Protein AF-A0AB39K8X7-F1 (afdb_monomer_lite)

Foldseek 3Di:
DDQPPQDWDDDPQWIQHNNWIWHQDPVLRWIWIHHDPDIDTDHNDPVVVVVVVVVVVD

Radius of gyration: 10.64 Å; chains: 1; bounding box: 25×21×26 Å

Sequence (58 aa):
MIEAKSGVEFDGNDIWLNGDLISKCDVEDKWLVFGDIDTKSGFESLEEAIKFCLEQKQ

pLDDT: mean 81.54, std 13.26, range [46.47, 92.94]

Structure (mmCIF, N/CA/C/O backbone):
data_AF-A0AB39K8X7-F1
#
_entry.id   AF-A0AB39K8X7-F1
#
loop_
_atom_site.group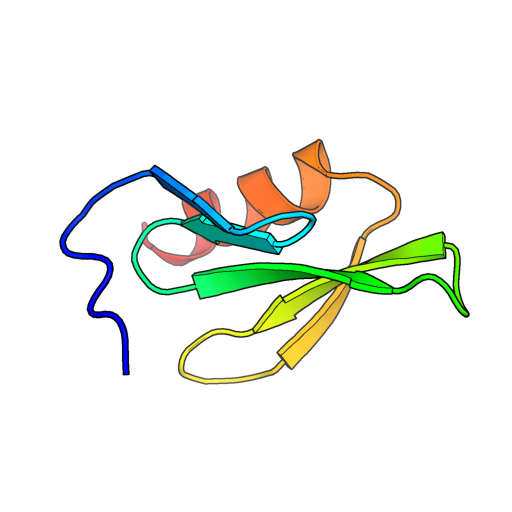_PDB
_atom_site.id
_atom_site.type_symbol
_atom_site.label_atom_id
_atom_site.label_alt_id
_atom_site.label_comp_id
_atom_site.label_asym_id
_atom_site.label_entity_id
_atom_site.label_seq_id
_atom_site.pdbx_PDB_ins_code
_atom_site.Cartn_x
_atom_site.Cartn_y
_atom_site.Cartn_z
_atom_site.occupancy
_atom_site.B_iso_or_equiv
_atom_site.auth_seq_id
_atom_site.auth_comp_id
_atom_site.auth_asym_id
_atom_site.auth_atom_id
_atom_site.pdbx_PDB_model_num
ATOM 1 N N . MET A 1 1 ? -15.694 -6.303 -8.164 1.00 46.47 1 MET A N 1
ATOM 2 C CA . MET A 1 1 ? -15.787 -5.405 -6.999 1.00 46.47 1 MET A CA 1
ATOM 3 C C . MET A 1 1 ? -15.598 -6.294 -5.786 1.00 46.47 1 MET A C 1
ATOM 5 O O . MET A 1 1 ? -16.488 -7.081 -5.490 1.00 46.47 1 MET A O 1
ATOM 9 N N . ILE A 1 2 ? -14.390 -6.307 -5.228 1.00 48.00 2 ILE A N 1
ATOM 10 C CA . ILE A 1 2 ? -14.063 -7.090 -4.034 1.00 48.00 2 ILE A CA 1
ATOM 11 C C . ILE A 1 2 ? -14.335 -6.150 -2.858 1.00 48.00 2 ILE A C 1
ATOM 13 O O . ILE A 1 2 ? -13.699 -5.110 -2.737 1.00 48.00 2 ILE A O 1
ATOM 17 N N . GLU A 1 3 ? -15.368 -6.443 -2.066 1.00 47.59 3 GLU A N 1
ATOM 18 C CA . GLU A 1 3 ? -15.607 -5.729 -0.810 1.00 47.59 3 GLU A CA 1
ATOM 19 C C . GLU A 1 3 ? -14.568 -6.209 0.209 1.00 47.59 3 GLU A C 1
ATOM 21 O O . GLU A 1 3 ? -14.740 -7.273 0.810 1.00 47.59 3 GLU A O 1
ATOM 26 N N . ALA A 1 4 ? -13.519 -5.422 0.451 1.00 49.03 4 ALA A N 1
ATOM 27 C CA . ALA A 1 4 ? -12.661 -5.626 1.613 1.00 49.03 4 ALA A CA 1
ATOM 28 C C . ALA A 1 4 ? -13.437 -5.226 2.883 1.00 49.03 4 ALA A C 1
ATOM 30 O O . ALA A 1 4 ? -13.334 -4.113 3.403 1.00 49.03 4 ALA A O 1
ATOM 31 N N . LYS A 1 5 ? -14.272 -6.147 3.374 1.00 54.00 5 LYS A N 1
ATOM 32 C CA . LYS A 1 5 ? -14.939 -6.046 4.676 1.00 54.00 5 LYS A CA 1
ATOM 33 C C . LYS A 1 5 ? -13.881 -6.152 5.769 1.00 54.00 5 LYS A C 1
ATOM 35 O O . LYS A 1 5 ? -13.492 -7.259 6.109 1.00 54.00 5 LYS A O 1
ATOM 40 N N . SER A 1 6 ? -13.422 -5.006 6.278 1.00 65.38 6 SER A N 1
ATOM 41 C CA . SER A 1 6 ? -12.517 -4.866 7.435 1.00 65.38 6 SER A CA 1
ATOM 42 C C . SER A 1 6 ? -11.405 -5.925 7.477 1.00 65.38 6 SER A C 1
ATOM 44 O O . SER A 1 6 ? -11.550 -6.977 8.103 1.00 65.38 6 SER A O 1
ATOM 46 N N . GLY A 1 7 ? -10.290 -5.661 6.807 1.00 76.88 7 GLY A N 1
ATOM 47 C CA . GLY A 1 7 ? -9.206 -6.628 6.716 1.00 76.88 7 GLY A CA 1
ATOM 48 C C . GLY A 1 7 ? -8.073 -6.170 5.811 1.00 76.88 7 GLY A C 1
ATOM 49 O O . GLY A 1 7 ? -8.134 -5.096 5.208 1.00 76.88 7 GLY A O 1
ATOM 50 N N . VAL A 1 8 ? -7.044 -7.014 5.757 1.00 87.38 8 VAL A N 1
ATOM 51 C CA . VAL A 1 8 ? -5.929 -6.919 4.814 1.00 87.38 8 VAL A CA 1
ATOM 52 C C . VAL A 1 8 ? -6.075 -8.059 3.817 1.00 87.38 8 VAL A C 1
ATOM 54 O O . VAL A 1 8 ? -6.180 -9.216 4.228 1.00 87.38 8 VAL A O 1
ATOM 57 N N . GLU A 1 9 ? -6.065 -7.742 2.530 1.00 89.81 9 GLU A N 1
ATOM 58 C CA . GLU A 1 9 ? -6.050 -8.717 1.441 1.00 89.81 9 GLU A CA 1
ATOM 59 C C . GLU A 1 9 ? -4.873 -8.429 0.506 1.00 89.81 9 GLU A C 1
ATOM 61 O O . GLU A 1 9 ? -4.497 -7.278 0.294 1.00 89.81 9 GLU A O 1
ATOM 66 N N . PHE A 1 10 ? -4.271 -9.494 -0.020 1.00 89.12 10 PHE A N 1
ATOM 67 C CA . PHE A 1 10 ? -3.141 -9.434 -0.941 1.00 89.12 10 PHE A CA 1
ATOM 68 C C . PHE A 1 10 ? -3.575 -10.040 -2.277 1.00 89.12 10 PHE A C 1
ATOM 70 O O . PHE A 1 10 ? -3.937 -11.218 -2.317 1.00 89.12 10 PHE A O 1
ATOM 77 N N . ASP A 1 11 ? -3.511 -9.256 -3.352 1.00 85.62 11 ASP A N 1
ATOM 78 C CA . ASP A 1 11 ? -3.796 -9.687 -4.723 1.00 85.62 11 ASP A CA 1
ATOM 79 C C . ASP A 1 11 ? -2.578 -9.401 -5.613 1.00 85.62 11 ASP A C 1
ATOM 81 O O . ASP A 1 11 ? -2.376 -8.306 -6.131 1.00 85.62 11 ASP A O 1
ATOM 85 N N . GLY A 1 12 ? -1.685 -10.384 -5.730 1.00 86.00 12 GLY A N 1
ATOM 86 C CA . GLY A 1 12 ? -0.419 -10.203 -6.438 1.00 86.00 12 GLY A CA 1
ATOM 87 C C . GLY A 1 12 ? 0.456 -9.125 -5.789 1.00 86.00 12 GLY A C 1
ATOM 88 O O . GLY A 1 12 ? 0.949 -9.320 -4.678 1.00 86.00 12 GLY A O 1
ATOM 89 N N . ASN A 1 13 ? 0.670 -8.016 -6.503 1.00 85.38 13 ASN A N 1
ATOM 90 C CA . ASN A 1 13 ? 1.437 -6.859 -6.020 1.00 85.38 13 ASN A CA 1
ATOM 91 C C . ASN A 1 13 ? 0.560 -5.794 -5.344 1.00 85.38 13 ASN A C 1
ATOM 93 O O . ASN A 1 13 ? 1.080 -4.779 -4.876 1.00 85.38 13 ASN A O 1
ATOM 97 N N . ASP A 1 14 ? -0.749 -6.029 -5.301 1.00 90.19 14 ASP A N 1
ATOM 98 C CA . ASP A 1 14 ? -1.737 -5.113 -4.765 1.00 90.19 14 ASP A CA 1
ATOM 99 C C . ASP A 1 14 ? -2.132 -5.524 -3.345 1.00 90.19 14 ASP A C 1
ATOM 101 O O . ASP A 1 14 ? -2.286 -6.706 -3.024 1.00 90.19 14 ASP A O 1
ATOM 105 N N . ILE A 1 15 ? -2.299 -4.531 -2.478 1.00 91.75 15 ILE A N 1
ATOM 106 C CA . ILE A 1 15 ? -2.688 -4.715 -1.082 1.00 91.75 15 ILE A CA 1
ATOM 107 C C . ILE A 1 15 ? -3.968 -3.933 -0.847 1.00 91.75 15 ILE A C 1
ATOM 109 O O . ILE A 1 15 ? -3.990 -2.712 -0.952 1.00 91.75 15 ILE A O 1
ATOM 113 N N . TRP A 1 16 ? -5.031 -4.626 -0.476 1.00 90.69 16 TRP A N 1
ATOM 114 C CA . TRP A 1 16 ? -6.288 -4.006 -0.087 1.00 90.69 16 TRP A CA 1
ATOM 115 C C . TRP A 1 16 ? -6.328 -3.875 1.428 1.00 90.69 16 TRP A C 1
ATOM 117 O O . TRP A 1 16 ? -6.284 -4.870 2.154 1.00 90.69 16 TRP A O 1
ATOM 127 N N . LEU A 1 17 ? -6.423 -2.643 1.915 1.00 88.31 17 LEU A N 1
ATOM 128 C CA . LEU A 1 17 ? -6.470 -2.321 3.332 1.00 88.31 17 LEU A CA 1
ATOM 129 C C . LEU A 1 17 ? -7.750 -1.547 3.633 1.00 88.31 17 LEU A C 1
ATOM 131 O O . LEU A 1 17 ? -7.894 -0.389 3.256 1.00 88.31 17 LEU A O 1
ATOM 135 N N . ASN A 1 18 ? -8.691 -2.185 4.335 1.00 83.81 18 ASN A N 1
ATOM 136 C CA . ASN A 1 18 ? -9.971 -1.569 4.720 1.00 83.81 18 ASN A CA 1
ATOM 137 C C . ASN A 1 18 ? -10.736 -0.916 3.550 1.00 83.81 18 ASN A C 1
ATOM 139 O O . ASN A 1 18 ? -11.379 0.121 3.735 1.00 83.81 18 ASN A O 1
ATOM 143 N N . GLY A 1 19 ? -10.658 -1.507 2.357 1.00 83.88 19 GLY A N 1
ATOM 144 C CA . GLY A 1 19 ? -11.297 -0.995 1.139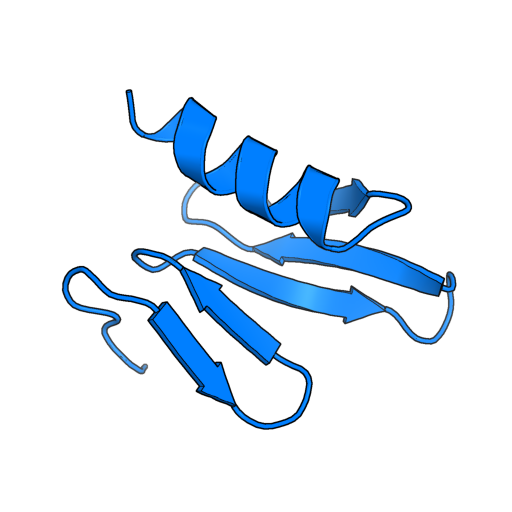 1.00 83.88 19 GLY A CA 1
ATOM 145 C C . GLY A 1 19 ? -10.411 -0.101 0.275 1.00 83.88 19 GLY A C 1
ATOM 146 O O . GLY A 1 19 ? -10.749 0.096 -0.887 1.00 83.88 19 GLY A O 1
ATOM 147 N N . ASP A 1 20 ? -9.275 0.373 0.791 1.00 87.94 20 ASP A N 1
ATOM 148 C CA . ASP A 1 20 ? -8.325 1.174 0.019 1.00 87.94 20 ASP A CA 1
ATOM 149 C C . ASP A 1 20 ? -7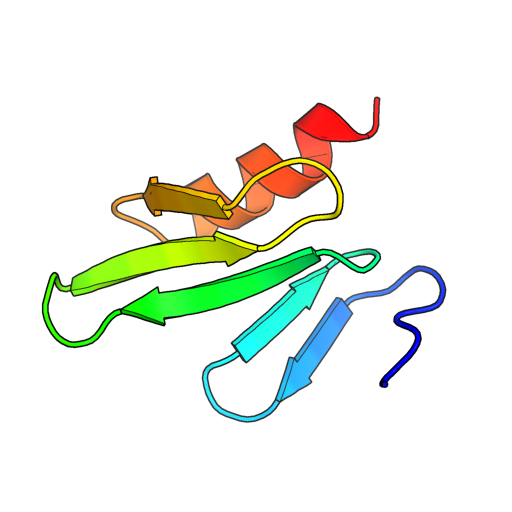.297 0.254 -0.651 1.00 87.94 20 ASP A C 1
ATOM 151 O O . ASP A 1 20 ? -6.724 -0.627 -0.006 1.00 87.94 20 ASP A O 1
ATOM 155 N N . LEU A 1 21 ? -7.054 0.453 -1.943 1.00 91.25 21 LEU A N 1
ATOM 156 C CA . LEU A 1 21 ? -6.054 -0.291 -2.705 1.00 91.25 21 LEU A CA 1
ATOM 157 C C . LEU A 1 21 ? -4.700 0.412 -2.609 1.00 91.25 21 LEU A C 1
ATOM 159 O O . LEU A 1 21 ? -4.580 1.585 -2.942 1.00 91.25 21 LEU A O 1
ATOM 163 N N . ILE A 1 22 ? -3.671 -0.325 -2.221 1.00 92.69 22 ILE A N 1
ATOM 164 C CA . ILE A 1 22 ? -2.272 0.080 -2.220 1.00 92.69 22 ILE A CA 1
ATOM 165 C C . ILE A 1 22 ? -1.573 -0.717 -3.322 1.00 92.69 22 ILE A C 1
ATOM 167 O O . ILE A 1 22 ? -1.506 -1.940 -3.248 1.00 92.69 22 ILE A O 1
ATOM 171 N N . SER A 1 23 ? -1.053 -0.040 -4.341 1.00 92.19 23 SER A N 1
ATOM 172 C CA . SER A 1 23 ? -0.416 -0.681 -5.498 1.00 92.19 23 SER A CA 1
ATOM 173 C C . SER A 1 23 ? 0.938 -0.053 -5.795 1.00 92.19 23 SER A C 1
ATOM 175 O O . SER A 1 23 ? 1.124 1.158 -5.627 1.00 92.19 23 SER A O 1
ATOM 177 N N . LYS A 1 24 ? 1.897 -0.868 -6.239 1.00 90.00 24 LYS A N 1
ATOM 178 C CA . LYS A 1 24 ? 3.213 -0.380 -6.652 1.00 90.00 24 LYS A CA 1
ATOM 179 C C . LYS A 1 24 ? 3.166 0.094 -8.108 1.00 90.00 24 LYS A C 1
ATOM 181 O O . LYS A 1 24 ? 2.861 -0.669 -9.018 1.00 90.00 24 LYS A O 1
ATOM 186 N N . CYS A 1 25 ? 3.515 1.357 -8.336 1.00 86.94 25 CYS A N 1
ATOM 187 C CA . CYS A 1 25 ? 3.728 1.918 -9.664 1.00 86.94 25 CYS A CA 1
ATOM 188 C C . CYS A 1 25 ? 5.143 1.591 -10.146 1.00 86.94 25 CYS A C 1
ATOM 190 O O . CYS A 1 25 ? 6.109 2.238 -9.739 1.00 86.94 25 CYS A O 1
ATOM 192 N N . ASP A 1 26 ? 5.267 0.622 -11.051 1.00 82.56 26 ASP A N 1
ATOM 193 C CA . ASP A 1 26 ? 6.567 0.195 -11.588 1.00 82.56 26 ASP A CA 1
ATOM 194 C C . ASP A 1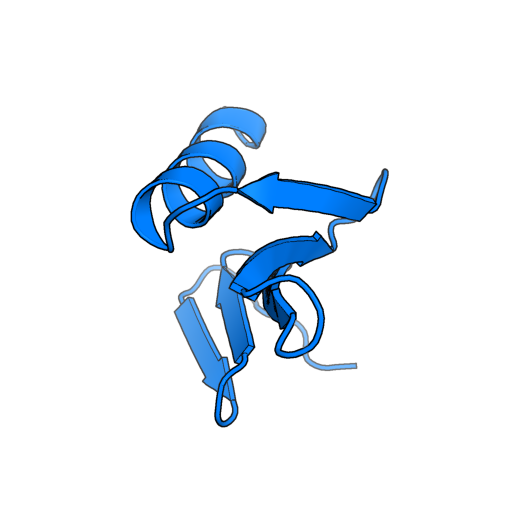 26 ? 7.269 1.271 -12.434 1.00 82.56 26 ASP A C 1
ATOM 196 O O . ASP A 1 26 ? 8.485 1.232 -12.601 1.00 82.56 26 ASP A O 1
ATOM 200 N N . VAL A 1 27 ? 6.523 2.242 -12.974 1.00 84.25 27 VAL A N 1
ATOM 201 C CA . VAL A 1 27 ? 7.093 3.318 -13.805 1.00 84.25 27 VAL A CA 1
ATOM 202 C C . VAL A 1 27 ? 7.852 4.338 -12.958 1.00 84.25 27 VAL A C 1
ATOM 204 O O . VAL A 1 27 ? 8.887 4.842 -13.387 1.00 84.25 27 VAL A O 1
ATOM 207 N N . GLU A 1 28 ? 7.338 4.649 -11.769 1.00 84.19 28 GLU A N 1
ATOM 208 C CA . GLU A 1 28 ? 7.900 5.679 -10.888 1.00 84.19 28 GLU A CA 1
ATOM 209 C C . GLU A 1 28 ? 8.638 5.093 -9.676 1.00 84.19 28 GLU A C 1
ATOM 211 O O . GLU A 1 28 ? 9.268 5.849 -8.944 1.00 84.19 28 GLU A O 1
ATOM 216 N N . ASP A 1 29 ? 8.577 3.770 -9.480 1.00 87.88 29 ASP A N 1
ATOM 217 C CA . ASP A 1 29 ? 9.041 3.053 -8.281 1.00 87.88 29 ASP A CA 1
ATOM 218 C C . ASP A 1 29 ? 8.418 3.601 -6.983 1.00 87.88 29 ASP A C 1
ATOM 220 O O . ASP A 1 29 ? 9.058 3.684 -5.939 1.00 87.88 29 ASP A O 1
ATOM 224 N N . LYS A 1 30 ? 7.137 3.986 -7.054 1.00 91.25 30 LYS A N 1
ATOM 225 C CA . LYS A 1 30 ? 6.379 4.569 -5.934 1.00 91.25 30 LYS A CA 1
ATOM 226 C C . LYS A 1 30 ? 5.136 3.767 -5.614 1.00 91.25 30 LYS A C 1
ATOM 228 O O . LYS A 1 30 ? 4.572 3.104 -6.479 1.00 91.25 30 LYS A O 1
ATOM 233 N N . TRP A 1 31 ? 4.658 3.891 -4.385 1.00 92.31 31 TRP A N 1
ATOM 234 C CA . TRP A 1 31 ? 3.380 3.336 -3.966 1.00 92.31 31 TRP A CA 1
ATOM 235 C C . TRP A 1 31 ? 2.245 4.338 -4.184 1.00 92.31 31 TRP A C 1
ATOM 237 O O . TRP A 1 31 ? 2.382 5.551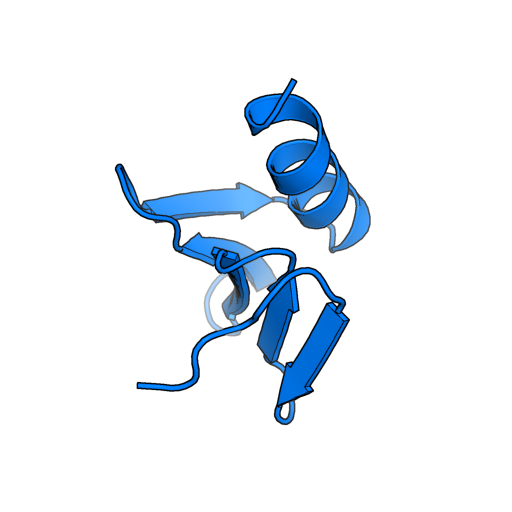 -3.975 1.00 92.31 31 TRP A O 1
ATOM 247 N N . LEU A 1 32 ? 1.116 3.804 -4.635 1.00 91.19 32 LEU A N 1
ATOM 248 C CA . LEU A 1 32 ? -0.119 4.516 -4.929 1.00 91.19 32 LEU A CA 1
ATOM 249 C C . LEU A 1 32 ? -1.218 3.986 -4.017 1.00 91.19 32 LEU A C 1
ATOM 251 O O . LEU A 1 32 ? -1.332 2.778 -3.832 1.00 91.19 32 LEU A O 1
ATOM 255 N N . VAL A 1 33 ? -2.039 4.888 -3.490 1.00 91.00 33 VAL A N 1
ATOM 256 C CA . VAL A 1 33 ? -3.234 4.566 -2.713 1.00 91.00 33 VAL A CA 1
ATOM 257 C C . VAL A 1 33 ? -4.465 5.022 -3.487 1.00 91.00 33 VAL A C 1
ATOM 259 O O . VAL A 1 33 ? -4.591 6.198 -3.834 1.00 91.00 33 VAL A O 1
ATOM 262 N N . PHE A 1 34 ? -5.391 4.104 -3.728 1.00 88.56 34 PHE A N 1
ATOM 263 C CA . PHE A 1 34 ? -6.683 4.350 -4.354 1.00 88.56 34 PHE A CA 1
ATOM 264 C C . PHE A 1 34 ? -7.779 4.114 -3.309 1.00 88.56 34 PHE A C 1
ATOM 266 O O . PHE A 1 34 ? -8.057 2.971 -2.950 1.00 88.56 34 PHE A O 1
ATOM 273 N N . GLY A 1 35 ? -8.372 5.199 -2.808 1.00 82.75 35 GLY A N 1
ATOM 274 C CA . GLY A 1 35 ? -9.500 5.164 -1.870 1.00 82.75 35 GLY A CA 1
ATOM 275 C C . GLY A 1 35 ? -10.752 5.841 -2.438 1.00 82.75 35 GLY A C 1
ATOM 276 O O . GLY A 1 35 ? -10.782 6.241 -3.601 1.00 82.75 35 GLY A O 1
ATOM 277 N N . ASP A 1 36 ? -11.775 6.007 -1.596 1.00 71.00 36 ASP A N 1
ATOM 278 C CA . ASP A 1 36 ? -13.111 6.486 -2.001 1.00 71.00 36 ASP A CA 1
ATOM 279 C C . ASP A 1 36 ? -13.154 7.927 -2.540 1.00 71.00 36 ASP A C 1
ATOM 281 O O . ASP A 1 36 ? -14.025 8.256 -3.346 1.00 71.00 36 ASP A O 1
ATOM 285 N N . ILE A 1 37 ? -12.265 8.809 -2.070 1.00 60.56 37 ILE A N 1
ATOM 286 C CA . ILE A 1 37 ? -12.372 10.256 -2.333 1.00 60.56 37 ILE A CA 1
ATOM 287 C C . ILE A 1 37 ? -11.298 10.768 -3.293 1.00 60.56 37 ILE A C 1
ATOM 289 O O . ILE A 1 37 ? -11.567 11.720 -4.013 1.00 60.56 37 ILE A O 1
ATOM 293 N N . ASP A 1 38 ? -10.124 10.140 -3.364 1.00 69.56 38 ASP A N 1
ATOM 294 C CA . ASP A 1 38 ? -9.063 10.527 -4.296 1.00 69.56 38 ASP A CA 1
ATOM 295 C C . ASP A 1 38 ? -8.015 9.418 -4.441 1.00 69.56 38 ASP A C 1
ATOM 297 O O . ASP A 1 38 ? -7.760 8.643 -3.515 1.00 69.56 38 ASP A O 1
ATOM 301 N N . THR A 1 39 ? -7.331 9.408 -5.588 1.00 76.62 39 THR A N 1
ATOM 302 C CA . THR A 1 39 ? -6.050 8.703 -5.719 1.00 76.62 39 THR A CA 1
ATOM 303 C C . THR A 1 39 ? -4.951 9.556 -5.093 1.00 76.62 39 THR A C 1
ATOM 305 O O . THR A 1 39 ? -4.769 10.722 -5.454 1.00 76.62 39 THR A O 1
ATOM 308 N N . LYS A 1 40 ? -4.196 8.979 -4.160 1.00 77.38 40 LYS A N 1
ATOM 309 C CA . LYS A 1 40 ? -3.006 9.600 -3.574 1.00 77.38 40 LYS A CA 1
ATOM 310 C C . LYS A 1 40 ? -1.781 8.843 -4.047 1.00 77.38 40 LYS A C 1
ATOM 312 O O . LYS A 1 40 ? -1.612 7.662 -3.768 1.00 77.38 40 LYS A O 1
ATOM 317 N N . SER A 1 41 ? -0.939 9.537 -4.799 1.00 72.62 41 SER A N 1
ATOM 318 C CA . SER A 1 41 ? 0.261 8.980 -5.403 1.00 72.62 41 SER A CA 1
ATOM 319 C C . SER A 1 41 ? 1.518 9.458 -4.694 1.00 72.62 41 SER A C 1
ATOM 321 O O . SER A 1 41 ? 1.590 10.616 -4.277 1.00 72.62 41 SER A O 1
ATOM 323 N N . GLY A 1 42 ? 2.544 8.611 -4.691 1.00 83.06 42 GLY A N 1
ATOM 324 C CA . GLY A 1 42 ? 3.921 9.060 -4.531 1.00 83.06 42 GLY A CA 1
ATOM 325 C C . GLY A 1 42 ? 4.575 8.725 -3.198 1.00 83.06 42 GLY A C 1
ATOM 326 O O . GLY A 1 42 ? 5.494 9.437 -2.805 1.00 83.06 42 GLY A O 1
ATOM 327 N N . PHE A 1 43 ? 4.116 7.680 -2.511 1.00 91.62 43 PHE A N 1
ATOM 328 C CA . PHE A 1 43 ? 4.790 7.185 -1.312 1.00 91.62 43 PHE A CA 1
ATOM 329 C C . PHE A 1 43 ? 6.064 6.435 -1.715 1.00 91.62 43 PHE A C 1
ATOM 331 O O . PHE A 1 43 ? 6.038 5.618 -2.639 1.00 91.62 43 PHE A O 1
ATOM 338 N N . GLU A 1 44 ? 7.177 6.707 -1.038 1.00 92.06 44 GLU A N 1
ATOM 339 C CA . GLU A 1 44 ? 8.483 6.119 -1.378 1.00 92.06 44 GLU A CA 1
ATOM 340 C C . GLU A 1 44 ? 8.616 4.693 -0.817 1.00 92.06 44 GLU A C 1
ATOM 342 O O . GLU A 1 44 ? 9.453 3.906 -1.253 1.00 92.06 44 GLU A O 1
ATOM 347 N N . SER A 1 45 ? 7.766 4.331 0.147 1.00 92.75 45 SER A N 1
ATOM 348 C CA . SER A 1 45 ? 7.740 3.004 0.764 1.00 92.75 45 SER A CA 1
ATOM 349 C C . SER A 1 45 ? 6.320 2.491 0.974 1.00 92.75 45 SER A C 1
ATOM 351 O O . SER A 1 45 ? 5.354 3.257 1.046 1.00 92.75 45 SER A O 1
ATOM 353 N N . LEU A 1 46 ? 6.202 1.168 1.097 1.00 91.19 46 LEU A N 1
ATOM 354 C CA . LEU A 1 46 ? 4.933 0.518 1.401 1.00 91.19 46 LEU A CA 1
ATOM 355 C C . LEU A 1 46 ? 4.435 0.934 2.790 1.00 91.19 46 LEU A C 1
ATOM 357 O O . LEU A 1 46 ? 3.246 1.170 2.989 1.00 91.19 46 LEU A O 1
ATOM 361 N N . GLU A 1 47 ? 5.350 1.056 3.748 1.00 92.8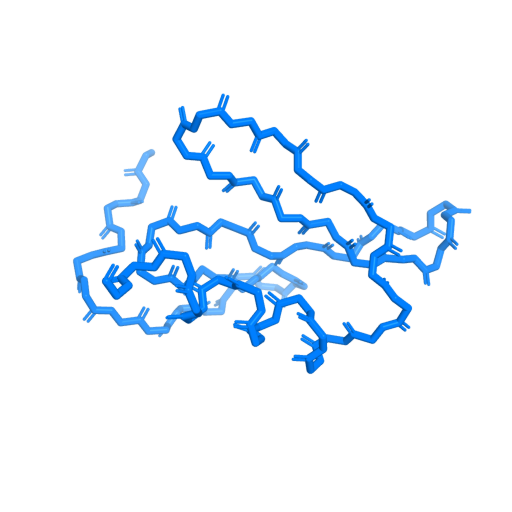1 47 GLU A N 1
ATOM 362 C CA . GLU A 1 47 ? 5.063 1.457 5.120 1.00 92.81 47 GLU A CA 1
ATOM 363 C C . GLU A 1 47 ? 4.408 2.841 5.191 1.00 92.81 47 GLU A C 1
ATOM 365 O O . GLU A 1 47 ? 3.455 3.026 5.950 1.00 92.81 47 GLU A O 1
ATOM 370 N N . GLU A 1 48 ? 4.870 3.801 4.384 1.00 92.94 48 GLU A N 1
ATOM 371 C CA . GLU A 1 48 ? 4.257 5.131 4.289 1.00 92.94 48 GLU A CA 1
ATOM 372 C C . GLU A 1 48 ? 2.831 5.070 3.731 1.00 92.94 48 GLU A C 1
ATOM 374 O O . GLU A 1 48 ? 1.929 5.695 4.294 1.00 92.94 48 GLU A O 1
ATOM 379 N N . ALA A 1 49 ? 2.610 4.282 2.673 1.00 91.94 49 ALA A N 1
ATOM 380 C CA . ALA A 1 49 ? 1.285 4.100 2.081 1.00 91.94 49 ALA A CA 1
ATOM 381 C C . ALA A 1 49 ? 0.307 3.423 3.059 1.00 91.94 49 ALA A C 1
ATOM 383 O O . ALA A 1 49 ? -0.825 3.878 3.225 1.00 91.94 49 ALA A O 1
ATOM 384 N N . ILE A 1 50 ? 0.755 2.384 3.776 1.00 90.38 50 ILE A N 1
ATOM 385 C CA . ILE A 1 50 ? -0.043 1.709 4.813 1.00 90.38 50 ILE A CA 1
ATOM 386 C C . ILE A 1 50 ? -0.384 2.678 5.944 1.00 90.38 50 ILE A C 1
ATOM 388 O O . ILE A 1 50 ? -1.541 2.755 6.363 1.00 90.38 50 ILE A O 1
ATOM 392 N N . LYS A 1 51 ? 0.609 3.424 6.444 1.00 91.19 51 LYS A N 1
ATOM 393 C CA . LYS A 1 51 ? 0.403 4.393 7.525 1.00 91.19 51 LYS A CA 1
ATOM 394 C C . LYS A 1 51 ? -0.649 5.430 7.135 1.00 91.19 51 LYS A C 1
ATOM 396 O O . LYS A 1 51 ? -1.562 5.683 7.916 1.00 91.19 51 LYS A O 1
ATOM 401 N N . PHE A 1 52 ? -0.562 5.956 5.916 1.00 88.81 52 PHE A N 1
ATOM 402 C CA . PHE A 1 52 ? -1.539 6.896 5.379 1.00 88.81 52 PHE A CA 1
ATOM 403 C C . PHE A 1 52 ? -2.970 6.331 5.382 1.00 88.81 52 PHE A C 1
ATOM 405 O O . PHE A 1 52 ? -3.889 6.992 5.869 1.00 88.81 52 PHE A O 1
ATOM 412 N N . CYS A 1 53 ? -3.164 5.098 4.903 1.00 86.62 53 CYS A N 1
ATOM 413 C CA . CYS A 1 53 ? -4.476 4.441 4.909 1.00 86.62 53 CYS A CA 1
ATOM 414 C C . CYS A 1 53 ? -5.034 4.230 6.329 1.00 86.62 53 CYS A C 1
ATOM 416 O O . CYS A 1 53 ? -6.238 4.355 6.547 1.00 86.62 53 CYS A O 1
ATOM 418 N N . LEU A 1 54 ? -4.175 3.919 7.306 1.00 85.75 54 LEU A N 1
ATOM 419 C CA . LEU A 1 54 ? -4.589 3.718 8.700 1.00 85.75 54 LEU A CA 1
ATOM 420 C C . LEU A 1 54 ? -4.931 5.032 9.419 1.00 85.75 54 LEU A C 1
ATOM 422 O O . LEU A 1 54 ? -5.853 5.051 10.232 1.00 85.75 54 LEU A O 1
ATOM 426 N N . GLU A 1 55 ? -4.209 6.119 9.132 1.00 84.88 55 GLU A N 1
ATOM 427 C CA . GLU A 1 55 ? -4.425 7.431 9.762 1.00 84.88 55 GLU A CA 1
ATOM 428 C C . GLU A 1 55 ? -5.676 8.148 9.229 1.00 84.88 55 GLU A C 1
ATOM 430 O O . GLU A 1 55 ? -6.340 8.847 9.989 1.00 84.88 55 GLU A O 1
ATOM 435 N N . GLN A 1 56 ? -6.046 7.961 7.956 1.00 72.81 56 GLN A N 1
ATOM 436 C CA . GLN A 1 56 ? -7.223 8.626 7.373 1.00 72.81 56 GLN A CA 1
ATOM 437 C C . GLN A 1 56 ? -8.578 8.126 7.899 1.00 72.81 56 GLN A C 1
ATOM 439 O O . GLN A 1 56 ? -9.582 8.810 7.708 1.00 72.81 56 GLN A O 1
ATOM 444 N N . LYS A 1 57 ? -8.637 6.945 8.527 1.00 62.91 57 LYS A N 1
ATOM 445 C CA . LYS A 1 57 ? -9.893 6.364 9.042 1.00 62.91 57 LYS A CA 1
ATOM 446 C C . LYS A 1 57 ? -10.071 6.528 10.561 1.00 62.91 57 LYS A C 1
ATOM 448 O O . LYS A 1 57 ? -10.917 5.838 11.132 1.00 62.91 57 LYS A O 1
ATOM 453 N N . GLN A 1 58 ? -9.287 7.407 11.203 1.00 53.66 58 GLN A N 1
ATOM 454 C CA . GLN A 1 58 ? -9.494 7.841 12.596 1.00 53.66 58 GLN A CA 1
ATOM 455 C C . GLN A 1 58 ? -10.539 8.951 12.727 1.00 53.66 58 GLN A C 1
ATOM 457 O O . GLN A 1 58 ? -10.599 9.831 11.842 1.00 53.66 58 GLN A O 1
#

Secondary structure (DSSP, 8-state):
-----SSEEEETTEEEETTEEEEEETTTTEEEEE-SS-EEEEESSHHHHHHHHHHTT-